Protein AF-A0A7S0BVA4-F1 (afdb_monomer)

Organism: NCBI:txid420281

Mean predicted aligned error: 7.93 Å

Radius of gyration: 16.12 Å; Cα contacts (8 Å, |Δi|>4): 246; chains: 1; bounding box: 35×28×62 Å

Structure (mmCIF, N/CA/C/O backbone):
data_AF-A0A7S0BVA4-F1
#
_entry.id   AF-A0A7S0BVA4-F1
#
loop_
_atom_site.group_PDB
_atom_site.id
_atom_site.type_symbol
_atom_site.label_atom_id
_atom_site.label_alt_id
_atom_site.label_comp_id
_atom_site.label_asym_id
_atom_site.label_entity_id
_atom_site.label_seq_id
_atom_site.pdbx_PDB_ins_code
_atom_site.Cartn_x
_atom_site.Cartn_y
_atom_site.Cartn_z
_atom_site.occupancy
_atom_site.B_iso_or_equiv
_atom_site.auth_seq_id
_atom_site.auth_comp_id
_atom_site.auth_asym_id
_atom_site.auth_atom_id
_atom_site.pdbx_PDB_model_num
ATOM 1 N N . THR A 1 1 ? 16.419 2.258 -38.060 1.00 44.16 1 THR A N 1
ATOM 2 C CA . THR A 1 1 ? 16.022 1.569 -36.816 1.00 44.16 1 THR A CA 1
ATOM 3 C C . THR A 1 1 ? 14.977 2.422 -36.128 1.00 44.16 1 THR A C 1
ATOM 5 O O . THR A 1 1 ? 15.324 3.508 -35.683 1.00 44.16 1 THR A O 1
ATOM 8 N N . SER A 1 2 ? 13.699 2.029 -36.140 1.00 39.84 2 SER A N 1
ATOM 9 C CA . SER A 1 2 ? 12.661 2.778 -35.410 1.00 39.84 2 SER A CA 1
ATOM 10 C C . SER A 1 2 ? 12.936 2.695 -33.908 1.00 39.84 2 SER A C 1
ATOM 12 O O . SER A 1 2 ? 13.227 1.595 -33.431 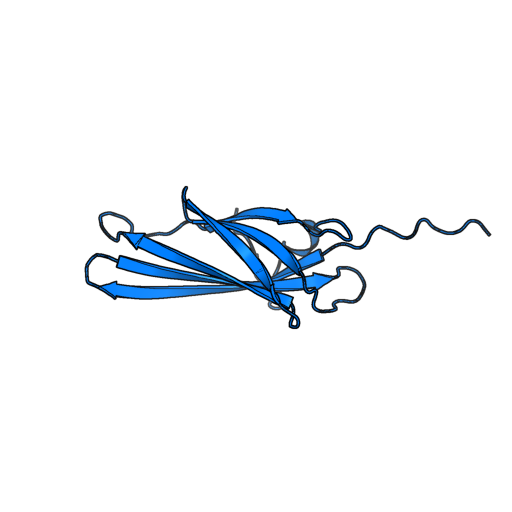1.00 39.84 2 SER A O 1
ATOM 14 N N . PRO A 1 3 ? 12.859 3.804 -33.151 1.00 45.72 3 PRO A N 1
ATOM 15 C CA . PRO A 1 3 ? 12.923 3.730 -31.702 1.00 45.72 3 PRO A CA 1
ATOM 16 C C . PRO A 1 3 ? 11.727 2.908 -31.216 1.00 45.72 3 PRO A C 1
ATOM 18 O O . PRO A 1 3 ? 10.574 3.236 -31.499 1.00 45.72 3 PRO A O 1
ATOM 21 N N . SER A 1 4 ? 12.015 1.803 -30.529 1.00 48.62 4 SER A N 1
ATOM 22 C CA . SER A 1 4 ? 10.998 1.028 -29.824 1.00 48.62 4 SER A CA 1
ATOM 23 C C . SER A 1 4 ? 10.296 1.968 -28.837 1.00 48.62 4 SER A C 1
ATOM 25 O O . SER A 1 4 ? 10.996 2.735 -28.167 1.00 48.62 4 SER A O 1
ATOM 27 N N . PRO A 1 5 ? 8.954 1.988 -28.754 1.00 51.38 5 PRO A N 1
ATOM 28 C CA . PRO A 1 5 ? 8.259 2.885 -27.845 1.00 51.38 5 PRO A CA 1
ATOM 29 C C . PRO A 1 5 ? 8.736 2.598 -26.421 1.00 51.38 5 PRO A C 1
ATOM 31 O O . PRO A 1 5 ? 8.517 1.508 -25.895 1.00 51.38 5 PRO A O 1
ATOM 34 N N . THR A 1 6 ? 9.418 3.569 -25.808 1.00 56.44 6 THR A N 1
ATOM 35 C CA . THR A 1 6 ? 9.811 3.510 -24.401 1.00 56.44 6 THR A CA 1
ATOM 36 C C . THR A 1 6 ? 8.534 3.339 -23.593 1.00 56.44 6 THR A C 1
ATOM 38 O O . THR A 1 6 ? 7.755 4.283 -23.446 1.00 56.44 6 THR A O 1
ATOM 41 N N . ALA A 1 7 ? 8.273 2.113 -23.138 1.00 64.69 7 ALA A N 1
ATOM 42 C CA . ALA A 1 7 ? 7.092 1.810 -22.352 1.00 64.69 7 ALA A CA 1
ATOM 43 C C . ALA A 1 7 ? 7.055 2.774 -21.163 1.00 64.69 7 ALA A C 1
ATOM 45 O O . ALA A 1 7 ? 8.037 2.889 -20.427 1.00 64.69 7 ALA A O 1
ATOM 46 N N . SER A 1 8 ? 5.947 3.507 -21.010 1.00 76.81 8 SER A N 1
ATOM 47 C CA . SER A 1 8 ? 5.793 4.449 -19.902 1.00 76.81 8 SER A CA 1
ATOM 48 C C . SER A 1 8 ? 6.056 3.716 -18.586 1.00 76.81 8 SER A C 1
ATOM 50 O O . SER A 1 8 ? 5.550 2.600 -18.416 1.00 76.81 8 SER A O 1
ATOM 52 N N . PRO A 1 9 ? 6.837 4.299 -17.664 1.00 83.81 9 PRO A N 1
ATOM 53 C CA . PRO A 1 9 ? 7.289 3.572 -16.494 1.00 83.81 9 PRO A CA 1
ATOM 54 C C . PRO A 1 9 ? 6.076 3.176 -15.649 1.00 83.81 9 PRO A C 1
ATOM 56 O O . PRO A 1 9 ? 5.072 3.890 -15.560 1.00 83.81 9 PRO A O 1
ATOM 59 N N . ARG A 1 10 ? 6.135 1.990 -15.056 1.00 88.06 10 ARG A N 1
ATOM 60 C CA . ARG A 1 10 ? 5.041 1.428 -14.264 1.00 88.06 10 ARG A CA 1
ATOM 61 C C . ARG A 1 10 ? 5.535 1.064 -12.884 1.00 88.06 10 ARG A C 1
ATOM 63 O O . ARG A 1 10 ? 6.709 0.758 -12.707 1.00 88.06 10 ARG A O 1
ATOM 70 N N . VAL A 1 11 ? 4.634 1.112 -11.913 1.00 90.25 11 VAL A N 1
ATOM 71 C CA . VAL A 1 11 ? 4.917 0.672 -10.549 1.00 90.25 11 VAL A CA 1
ATOM 72 C C . VAL A 1 11 ? 3.981 -0.433 -10.119 1.00 90.25 11 VAL A C 1
ATOM 74 O O . VAL A 1 11 ? 2.829 -0.474 -10.538 1.00 90.25 11 VAL A O 1
ATOM 77 N N . TYR A 1 12 ? 4.447 -1.265 -9.205 1.00 89.44 12 TYR A N 1
ATOM 78 C CA . TYR A 1 12 ? 3.645 -2.291 -8.556 1.00 89.44 12 TYR A CA 1
ATOM 79 C C . TYR A 1 12 ? 3.859 -2.241 -7.035 1.00 89.44 12 TYR A C 1
ATOM 81 O O . TYR A 1 12 ? 4.720 -1.509 -6.529 1.00 89.44 12 TYR A O 1
ATOM 89 N N . MET A 1 13 ? 3.004 -2.943 -6.291 1.00 87.62 13 MET A N 1
ATOM 90 C CA . MET A 1 13 ? 3.077 -3.011 -4.831 1.00 87.62 13 MET A CA 1
ATOM 91 C C . MET A 1 13 ? 3.684 -4.345 -4.436 1.00 87.62 13 MET A C 1
ATOM 93 O O . MET A 1 13 ? 3.010 -5.365 -4.404 1.00 87.62 13 MET A O 1
ATOM 97 N N . ASP A 1 14 ? 4.944 -4.301 -4.055 1.00 82.62 14 ASP A N 1
ATOM 98 C CA . ASP A 1 14 ? 5.634 -5.396 -3.404 1.00 82.62 14 ASP A CA 1
ATOM 99 C C . ASP A 1 14 ? 5.358 -5.386 -1.884 1.00 82.62 14 ASP A C 1
ATOM 101 O O . ASP A 1 14 ? 4.965 -4.368 -1.298 1.00 82.62 14 ASP A O 1
ATOM 105 N N . VAL A 1 15 ? 5.572 -6.532 -1.234 1.00 80.56 15 VAL A N 1
ATOM 106 C CA . VAL A 1 15 ? 5.503 -6.758 0.221 1.00 80.56 15 VAL A CA 1
ATOM 107 C C . VAL A 1 15 ? 4.361 -5.998 0.913 1.00 80.56 15 VAL A C 1
ATOM 109 O O . VAL A 1 15 ? 4.563 -4.916 1.478 1.00 80.56 15 VAL A O 1
ATOM 112 N N . ILE A 1 16 ? 3.165 -6.589 0.956 1.00 84.06 16 ILE A N 1
ATOM 113 C CA . ILE A 1 16 ? 2.060 -6.070 1.773 1.00 84.06 16 ILE A CA 1
ATOM 114 C C . ILE A 1 16 ? 2.087 -6.717 3.157 1.00 84.06 16 ILE A C 1
ATOM 116 O O . ILE A 1 16 ? 1.974 -7.928 3.303 1.00 84.06 16 ILE A O 1
ATOM 120 N N . LYS A 1 17 ? 2.242 -5.892 4.196 1.00 86.50 17 LYS A N 1
ATOM 121 C CA . LYS A 1 17 ? 2.197 -6.313 5.602 1.00 86.50 17 LYS A CA 1
ATOM 122 C C . LYS A 1 17 ? 1.125 -5.537 6.342 1.00 86.50 17 LYS A C 1
ATOM 124 O O . LYS A 1 17 ? 1.152 -4.302 6.376 1.00 86.50 17 LYS A O 1
ATOM 129 N N . THR A 1 18 ? 0.223 -6.259 6.986 1.00 85.25 18 THR A N 1
ATOM 130 C CA . THR A 1 18 ? -0.807 -5.692 7.852 1.00 85.25 18 THR A CA 1
ATOM 131 C C . THR A 1 18 ? -0.418 -5.887 9.316 1.00 85.25 18 THR A C 1
ATOM 133 O O . THR A 1 18 ? 0.223 -6.865 9.695 1.00 85.25 18 THR A O 1
ATOM 136 N N . LYS A 1 19 ? -0.730 -4.899 10.155 1.00 87.38 19 LYS A N 1
ATOM 137 C CA . LYS A 1 19 ? -0.601 -5.001 11.613 1.00 87.38 19 LYS A CA 1
ATOM 138 C C . LYS A 1 19 ? -1.799 -4.341 12.266 1.00 87.38 19 LYS A C 1
ATOM 140 O O . LYS A 1 19 ? -2.102 -3.189 11.939 1.00 87.38 19 LYS A O 1
ATOM 145 N N . SER A 1 20 ? -2.417 -5.031 13.213 1.00 84.56 20 SER A N 1
ATOM 146 C CA . SER A 1 20 ? -3.457 -4.499 14.088 1.00 84.56 20 SER A CA 1
ATOM 147 C C . SER A 1 20 ? -2.955 -4.435 15.533 1.00 84.56 20 SER A C 1
ATOM 149 O O . SER A 1 20 ? -2.117 -5.227 15.960 1.00 84.56 20 SER A O 1
ATOM 151 N N . LYS A 1 21 ? -3.424 -3.439 16.285 1.00 87.12 21 LYS A N 1
ATOM 152 C CA . LYS A 1 21 ? -3.208 -3.330 17.731 1.00 87.12 21 LYS A CA 1
ATOM 153 C C . LYS A 1 21 ? -4.448 -2.737 18.386 1.00 87.12 21 LYS A C 1
ATOM 155 O O . LYS A 1 21 ? -4.935 -1.699 17.940 1.00 87.12 21 LYS A O 1
ATOM 160 N N . VAL A 1 22 ? -4.900 -3.335 19.481 1.00 85.06 22 VAL A N 1
ATOM 161 C CA . VAL A 1 22 ? -5.931 -2.751 20.347 1.00 85.06 22 VAL A CA 1
ATOM 162 C C . VAL A 1 22 ? -5.346 -1.525 21.062 1.00 85.06 22 VAL A C 1
ATOM 164 O O . VAL A 1 22 ? -4.289 -1.615 21.686 1.00 85.06 22 VAL A O 1
ATOM 167 N N . ILE A 1 23 ? -5.984 -0.358 20.922 1.00 85.75 23 ILE A N 1
ATOM 168 C CA . ILE A 1 23 ? -5.600 0.871 21.642 1.00 85.75 23 ILE A CA 1
ATOM 169 C C . ILE A 1 23 ? -6.346 0.950 22.976 1.00 85.75 23 ILE A C 1
ATOM 171 O O . ILE A 1 23 ? -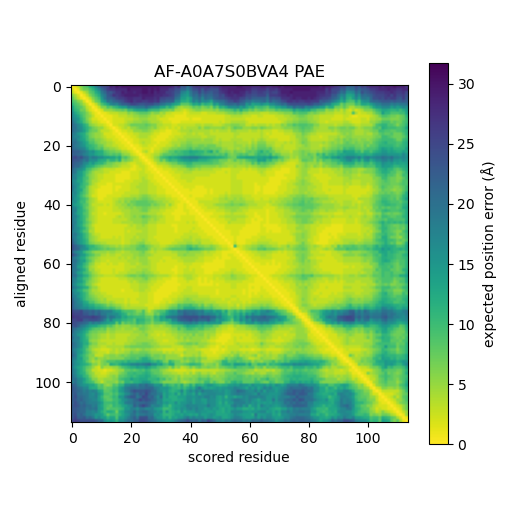5.758 1.315 23.986 1.00 85.75 23 ILE A O 1
ATOM 175 N N . ASN A 1 24 ? -7.639 0.627 22.969 1.00 82.50 24 ASN A N 1
ATOM 176 C CA . ASN A 1 24 ? -8.480 0.495 24.155 1.00 82.50 24 ASN A CA 1
ATOM 177 C C . ASN A 1 24 ? -9.634 -0.477 23.857 1.00 82.50 24 ASN A C 1
ATOM 179 O O . ASN A 1 24 ? -9.757 -0.941 22.721 1.00 82.50 24 ASN A O 1
ATOM 183 N N . SER A 1 25 ? -10.487 -0.753 24.848 1.00 76.88 25 SER A N 1
ATOM 184 C CA . SER A 1 25 ? -11.592 -1.726 24.754 1.00 76.88 25 SER A CA 1
ATOM 185 C C . SER A 1 25 ? -12.528 -1.526 23.555 1.00 76.88 25 SER A C 1
ATOM 187 O O . SER A 1 25 ? -13.201 -2.467 23.155 1.00 76.88 25 SER A O 1
ATOM 189 N N . LYS A 1 26 ? -12.548 -0.331 22.950 1.00 81.62 26 LYS A N 1
ATOM 190 C CA . LYS A 1 26 ? -13.432 0.014 21.831 1.00 81.62 26 LYS A CA 1
ATOM 191 C C . LYS A 1 26 ? -12.708 0.423 20.552 1.00 81.62 26 LYS A C 1
ATOM 193 O O . LYS A 1 26 ? -13.378 0.765 19.582 1.00 81.62 26 LYS A O 1
ATOM 198 N N . LYS A 1 27 ? -11.369 0.451 20.508 1.00 84.56 27 LYS A N 1
ATOM 199 C CA . LYS A 1 27 ? -10.628 0.971 19.343 1.00 84.56 27 LYS A CA 1
ATOM 200 C C . LYS A 1 27 ? -9.453 0.098 18.945 1.00 84.56 27 LYS A C 1
ATOM 202 O O . LYS A 1 27 ? -8.547 -0.151 19.742 1.00 84.56 27 LYS A O 1
ATOM 207 N N . TRP A 1 28 ? -9.405 -0.263 17.668 1.0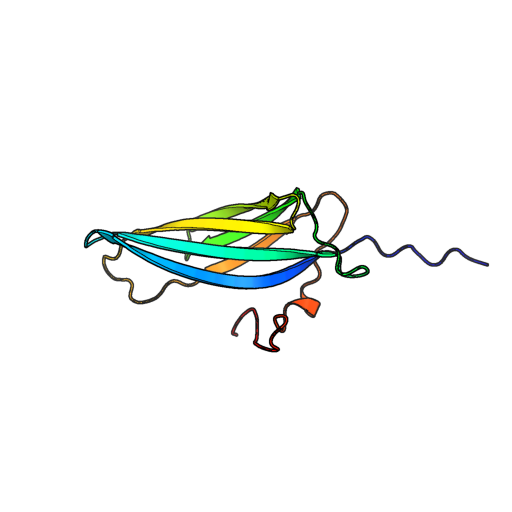0 86.19 28 TRP A N 1
ATOM 208 C CA . TRP A 1 28 ? -8.247 -0.885 17.034 1.00 86.19 28 TRP A CA 1
ATOM 209 C C . TRP A 1 28 ? -7.512 0.116 16.160 1.00 86.19 28 TRP A C 1
ATOM 211 O O . TRP A 1 28 ? -8.109 0.930 15.460 1.00 86.19 28 TRP A O 1
ATOM 221 N N . LYS A 1 29 ? -6.188 0.026 16.165 1.00 89.25 29 LYS A N 1
ATOM 222 C CA . LYS A 1 29 ? -5.328 0.656 15.174 1.00 89.25 29 LYS A CA 1
ATOM 223 C C . LYS A 1 29 ? -4.925 -0.387 14.161 1.00 89.25 29 LYS A C 1
ATOM 225 O O . LYS A 1 29 ? -4.201 -1.317 14.504 1.00 89.25 29 LYS A O 1
ATOM 230 N N . VAL A 1 30 ? -5.331 -0.195 12.918 1.00 90.31 30 VAL A N 1
ATOM 231 C CA . VAL A 1 30 ? -4.906 -1.035 11.802 1.00 90.31 30 VAL A CA 1
ATOM 232 C C . VAL A 1 30 ? -3.919 -0.252 10.954 1.00 90.31 30 VAL A C 1
ATOM 234 O O . VAL A 1 30 ? -4.063 0.955 10.735 1.00 90.31 30 VAL A O 1
ATOM 237 N N . SER A 1 31 ? -2.872 -0.928 10.506 1.00 91.88 31 SER A N 1
ATOM 238 C CA . SER A 1 31 ? -1.877 -0.370 9.607 1.00 91.88 31 SER A CA 1
ATOM 239 C C . SER A 1 31 ? -1.585 -1.326 8.468 1.00 91.88 31 SER A C 1
ATOM 241 O O . SER A 1 31 ? -1.429 -2.523 8.691 1.00 91.88 31 SER A O 1
ATOM 243 N N . VAL A 1 32 ? -1.481 -0.769 7.267 1.00 91.38 32 VAL A N 1
ATOM 244 C CA . VAL A 1 32 ? -1.031 -1.473 6.069 1.00 91.38 32 VAL A CA 1
ATOM 245 C C . VAL A 1 32 ? 0.243 -0.818 5.587 1.00 91.38 32 VAL A C 1
ATOM 247 O O . VAL A 1 32 ? 0.310 0.405 5.440 1.00 91.38 32 VAL A O 1
ATOM 250 N N . ARG A 1 33 ? 1.263 -1.641 5.379 1.00 91.88 33 ARG A N 1
ATOM 251 C CA . ARG A 1 33 ? 2.560 -1.260 4.839 1.00 91.88 33 ARG A CA 1
ATOM 252 C C . ARG A 1 33 ? 2.743 -1.965 3.503 1.00 91.88 33 ARG A C 1
ATOM 254 O O . ARG A 1 33 ? 2.611 -3.178 3.455 1.00 91.88 33 ARG A O 1
ATOM 261 N N . THR A 1 34 ? 3.089 -1.209 2.469 1.00 91.12 34 THR A N 1
ATOM 262 C CA . THR A 1 34 ? 3.439 -1.724 1.138 1.00 91.12 34 THR A CA 1
ATOM 263 C C . THR A 1 34 ? 4.736 -1.091 0.651 1.00 91.12 34 THR A C 1
ATOM 265 O O . THR A 1 34 ? 5.027 0.066 0.991 1.00 91.12 34 THR A O 1
ATOM 268 N N . LEU A 1 35 ? 5.535 -1.853 -0.092 1.00 92.31 35 LEU A N 1
ATOM 269 C CA . LEU A 1 35 ? 6.740 -1.403 -0.772 1.00 92.31 35 LEU A CA 1
ATOM 270 C C . LEU A 1 35 ? 6.427 -1.152 -2.247 1.00 92.31 35 LEU A C 1
ATOM 272 O O . LEU A 1 35 ? 5.994 -2.046 -2.950 1.00 92.31 35 LEU A O 1
ATOM 276 N N . ILE A 1 36 ? 6.657 0.062 -2.729 1.00 92.56 36 ILE A N 1
ATOM 277 C CA . ILE A 1 36 ? 6.408 0.402 -4.129 1.00 92.56 36 ILE A CA 1
ATOM 278 C C . ILE A 1 36 ? 7.696 0.292 -4.928 1.00 92.56 36 ILE A C 1
ATOM 280 O O . ILE A 1 36 ? 8.709 0.891 -4.543 1.00 92.56 36 ILE A O 1
ATOM 284 N N . ARG A 1 37 ? 7.632 -0.433 -6.044 1.00 92.44 37 ARG A N 1
ATOM 285 C CA . ARG A 1 37 ? 8.761 -0.665 -6.943 1.00 92.44 37 ARG A CA 1
ATOM 286 C C . ARG A 1 37 ? 8.395 -0.388 -8.389 1.00 92.44 37 ARG A C 1
ATOM 288 O O . ARG A 1 37 ? 7.221 -0.438 -8.744 1.00 92.44 37 ARG A O 1
ATOM 295 N N . GLU A 1 38 ? 9.392 -0.056 -9.196 1.00 91.00 38 GLU A N 1
ATOM 296 C CA . GLU A 1 38 ? 9.238 0.088 -10.637 1.00 91.00 38 GLU A CA 1
ATOM 297 C C . GLU A 1 38 ? 9.262 -1.290 -11.309 1.0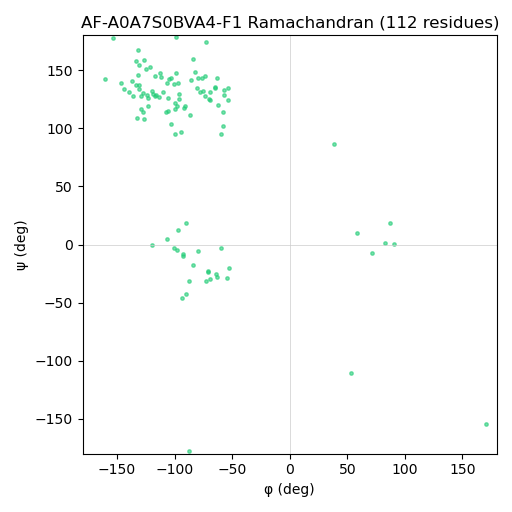0 91.00 38 GLU A C 1
ATOM 299 O O . GLU A 1 38 ? 10.119 -2.114 -11.003 1.00 91.00 38 GLU A O 1
ATOM 304 N N . SER A 1 39 ? 8.339 -1.528 -12.238 1.00 87.62 39 SER A N 1
ATOM 305 C CA . SER A 1 39 ? 8.150 -2.823 -12.896 1.00 87.62 39 SER A CA 1
ATOM 306 C C . SER A 1 39 ? 9.339 -3.281 -13.751 1.00 87.62 39 SER A C 1
ATOM 308 O O . SER A 1 39 ? 9.476 -4.476 -13.976 1.00 87.62 39 SER A O 1
ATOM 310 N N . GLN A 1 40 ? 10.174 -2.365 -14.259 1.00 86.56 40 GLN A N 1
ATOM 311 C CA . GLN A 1 40 ? 11.291 -2.711 -15.153 1.00 86.56 40 GLN A CA 1
ATOM 312 C C . GLN A 1 40 ? 12.608 -2.916 -14.401 1.00 86.56 40 GLN A C 1
ATOM 314 O O . GLN A 1 40 ? 13.312 -3.887 -14.657 1.00 86.56 40 GLN A O 1
ATOM 319 N N . SER A 1 41 ? 12.947 -2.012 -13.479 1.00 88.00 41 SER A N 1
ATOM 320 C CA . SER A 1 41 ? 14.231 -2.046 -12.767 1.00 88.00 41 SER A CA 1
ATOM 321 C C . SER A 1 41 ? 14.168 -2.625 -11.350 1.00 88.00 41 SER A C 1
ATOM 323 O O . SER A 1 41 ? 15.200 -2.683 -10.683 1.00 88.00 41 SER A O 1
ATOM 325 N N . ASP A 1 42 ? 12.980 -2.991 -10.847 1.00 86.00 42 ASP A N 1
ATOM 326 C CA . ASP A 1 42 ? 12.736 -3.417 -9.454 1.00 86.00 42 ASP A CA 1
ATOM 327 C C . ASP A 1 42 ? 13.129 -2.352 -8.397 1.00 86.00 42 ASP A C 1
ATOM 329 O O . ASP A 1 42 ? 13.134 -2.5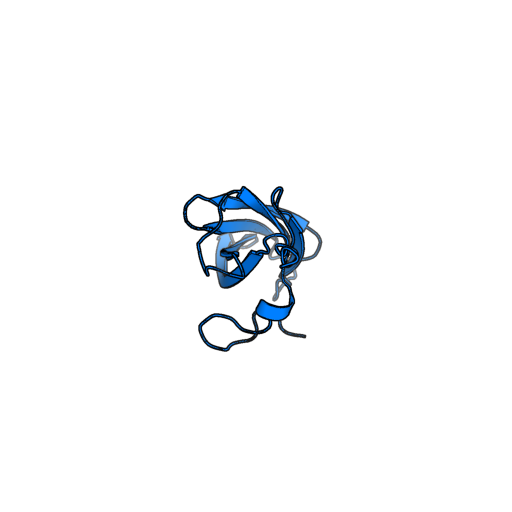87 -7.179 1.00 86.00 42 ASP A O 1
ATOM 333 N N . GLN A 1 43 ? 13.440 -1.126 -8.832 1.00 92.19 43 GLN A N 1
ATOM 334 C CA . GLN A 1 43 ? 13.892 -0.063 -7.943 1.00 92.19 43 GLN A CA 1
ATOM 335 C C . GLN A 1 43 ? 12.753 0.492 -7.096 1.00 92.19 43 GLN A C 1
ATOM 337 O O . GLN A 1 43 ? 11.617 0.643 -7.536 1.00 92.19 43 GLN A O 1
ATOM 342 N N . LYS A 1 44 ? 13.072 0.862 -5.855 1.00 94.19 44 LYS A N 1
ATOM 343 C CA . LYS A 1 44 ? 12.116 1.443 -4.905 1.00 94.19 44 LYS A CA 1
ATOM 344 C C . LYS A 1 44 ? 11.721 2.852 -5.342 1.00 94.19 44 LYS A C 1
ATOM 346 O O . LYS A 1 44 ? 12.576 3.726 -5.463 1.00 94.19 44 LYS A O 1
ATOM 351 N N . VAL A 1 45 ? 10.422 3.108 -5.485 1.00 92.19 45 VAL A N 1
ATOM 352 C CA . VAL A 1 45 ? 9.928 4.368 -6.063 1.00 92.19 45 VAL A CA 1
ATOM 353 C C . VAL A 1 45 ? 9.341 5.295 -5.007 1.00 92.19 45 VAL A C 1
ATOM 355 O O . VAL A 1 45 ? 8.401 4.949 -4.286 1.00 92.19 45 VAL A O 1
ATOM 358 N N . LYS A 1 46 ? 9.841 6.533 -4.959 1.00 94.62 46 LYS A N 1
ATOM 359 C CA . LYS A 1 46 ? 9.275 7.623 -4.153 1.00 94.62 46 LYS A CA 1
ATOM 360 C C . LYS A 1 46 ? 8.097 8.291 -4.859 1.00 94.62 46 LYS A C 1
ATOM 362 O O . LYS A 1 46 ? 8.097 8.518 -6.063 1.00 94.62 46 LYS A O 1
ATOM 367 N N . GLY A 1 47 ? 7.148 8.768 -4.062 1.00 92.75 47 GLY A N 1
ATOM 368 C CA . GLY A 1 47 ? 6.179 9.766 -4.486 1.00 92.75 47 GLY A CA 1
ATOM 369 C C . GLY A 1 47 ? 4.892 9.203 -5.075 1.00 92.75 47 GLY A C 1
ATOM 370 O O . GLY A 1 47 ? 4.013 10.006 -5.388 1.00 92.75 47 GLY A O 1
ATOM 371 N N . VAL A 1 48 ? 4.760 7.878 -5.148 1.00 93.19 48 VAL A N 1
ATOM 372 C CA . VAL A 1 48 ? 3.538 7.171 -5.543 1.00 93.19 48 VAL A CA 1
ATOM 373 C C . VAL A 1 48 ? 2.489 7.348 -4.456 1.00 93.19 48 VAL A C 1
ATOM 375 O O . VAL A 1 48 ? 2.775 7.183 -3.270 1.00 93.19 48 VAL A O 1
ATOM 378 N N . LYS A 1 49 ? 1.275 7.721 -4.844 1.00 94.69 49 LYS A N 1
ATOM 379 C CA . LYS A 1 49 ? 0.130 7.887 -3.952 1.00 94.69 49 LYS A CA 1
ATOM 380 C C . LYS A 1 49 ? -0.720 6.623 -4.005 1.00 94.69 49 LYS A C 1
ATOM 382 O O . LYS A 1 49 ? -1.251 6.297 -5.060 1.00 94.69 49 LYS A O 1
ATOM 387 N N . VAL A 1 50 ? -0.886 5.953 -2.870 1.00 92.50 50 VAL A N 1
ATOM 388 C CA . VAL A 1 50 ? -1.734 4.759 -2.751 1.00 92.50 50 VAL A CA 1
ATOM 389 C C . VAL A 1 50 ? -2.918 5.071 -1.855 1.00 92.50 50 VAL A C 1
ATOM 391 O O . VAL A 1 50 ? -2.758 5.562 -0.733 1.00 92.50 50 VAL A O 1
ATOM 394 N N . LYS A 1 51 ? -4.116 4.801 -2.364 1.00 92.94 51 LYS A N 1
ATOM 395 C CA . LYS A 1 51 ? -5.384 4.985 -1.671 1.00 92.94 51 LYS A CA 1
ATOM 396 C C . LYS A 1 51 ? -5.930 3.626 -1.257 1.00 92.94 51 LYS A C 1
ATOM 398 O O . LYS A 1 51 ? -6.310 2.824 -2.103 1.00 92.94 51 LYS A O 1
ATOM 403 N N . PHE A 1 52 ? -6.012 3.420 0.047 1.00 90.50 52 PHE A N 1
ATOM 404 C CA . PHE A 1 52 ? -6.635 2.264 0.672 1.00 90.50 52 PHE A CA 1
ATOM 405 C C . PHE A 1 52 ? -8.056 2.602 1.125 1.00 90.50 52 PHE A C 1
ATOM 407 O O . PHE A 1 52 ? -8.333 3.734 1.536 1.00 90.50 52 PHE A O 1
ATOM 414 N N . LEU A 1 53 ? -8.935 1.613 1.084 1.00 87.62 53 LEU A N 1
ATOM 415 C CA . LEU A 1 53 ? -10.241 1.610 1.726 1.00 87.62 53 LEU A CA 1
ATOM 416 C C . LEU A 1 53 ? -10.163 0.654 2.908 1.00 87.62 53 LEU A C 1
ATOM 418 O O . LEU A 1 53 ? -9.933 -0.530 2.719 1.00 87.62 53 LEU A O 1
ATOM 422 N N . PHE A 1 54 ? -10.282 1.187 4.120 1.00 87.12 54 PHE A N 1
ATOM 423 C CA . PHE A 1 54 ? -10.461 0.395 5.333 1.00 87.12 54 PHE A CA 1
ATOM 424 C C . PHE A 1 54 ? -11.966 0.331 5.564 1.00 87.12 54 PHE A C 1
ATOM 426 O O . PHE A 1 54 ? -12.529 1.306 6.072 1.00 87.12 54 PHE A O 1
ATOM 433 N N . GLN A 1 55 ? -12.601 -0.755 5.117 1.00 82.81 55 GLN A N 1
ATOM 434 C CA . GLN A 1 55 ? -14.050 -0.810 4.888 1.00 82.81 55 GLN A CA 1
ATOM 435 C C . GLN A 1 55 ? -14.461 0.353 3.972 1.00 82.81 55 GLN A C 1
ATOM 437 O O . GLN A 1 55 ? -13.991 0.427 2.842 1.00 82.81 55 GLN A O 1
ATOM 442 N N . ASP A 1 56 ? -15.192 1.341 4.485 1.00 80.75 56 ASP A N 1
ATOM 443 C CA . ASP A 1 56 ? -15.649 2.496 3.699 1.00 80.75 56 ASP A CA 1
ATOM 444 C C . ASP A 1 56 ? -14.755 3.734 3.867 1.00 80.75 56 ASP A C 1
ATOM 446 O O . ASP A 1 56 ? -14.929 4.769 3.211 1.00 80.75 56 ASP A O 1
ATOM 450 N N . LYS A 1 57 ? -13.757 3.660 4.757 1.00 85.94 57 LYS A N 1
ATOM 451 C CA . LYS A 1 57 ? -12.915 4.807 5.101 1.00 85.94 57 LYS A CA 1
ATOM 452 C C . LYS A 1 57 ? -11.671 4.865 4.230 1.00 85.94 57 LYS A C 1
ATOM 454 O O . LYS A 1 57 ? -10.776 4.023 4.293 1.00 85.94 57 LYS A O 1
ATOM 459 N N . LYS A 1 58 ? -11.572 5.948 3.462 1.00 89.94 58 LYS A N 1
ATOM 460 C CA . LYS A 1 58 ? -10.438 6.238 2.578 1.00 89.94 58 LYS A CA 1
ATOM 461 C C . LYS A 1 58 ? -9.213 6.659 3.388 1.00 89.94 58 LYS A C 1
ATOM 463 O O . LYS A 1 58 ? -9.264 7.620 4.156 1.00 89.94 58 LYS A O 1
ATOM 468 N N . LYS A 1 59 ? -8.073 6.007 3.151 1.00 92.94 59 LYS A N 1
ATOM 469 C CA . LYS A 1 59 ? -6.770 6.446 3.655 1.00 92.94 59 LYS A CA 1
ATOM 470 C C . LYS A 1 59 ? -5.734 6.505 2.546 1.00 92.94 59 LYS A C 1
ATOM 472 O O . LYS A 1 59 ? -5.512 5.540 1.828 1.00 92.94 59 LYS A O 1
ATOM 477 N N . LEU A 1 60 ? -5.073 7.651 2.446 1.00 93.38 60 LEU A N 1
ATOM 478 C CA . LEU A 1 60 ? -3.987 7.879 1.506 1.00 93.38 60 LEU A CA 1
ATOM 479 C C . LEU A 1 60 ? -2.641 7.680 2.206 1.00 93.38 60 LEU A C 1
ATOM 481 O O . LEU A 1 60 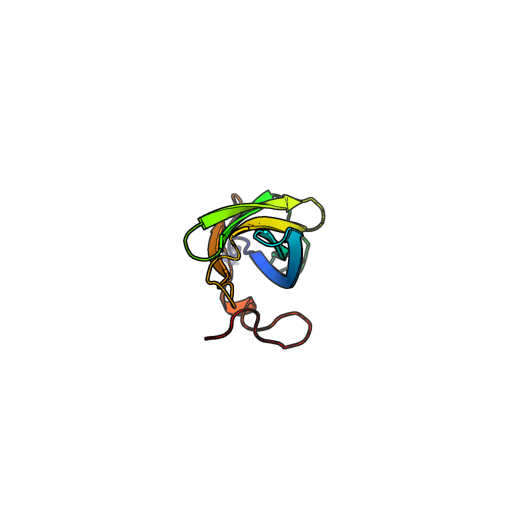? -2.445 8.162 3.325 1.00 93.38 60 LEU A O 1
ATOM 485 N N . CYS A 1 61 ? -1.699 7.042 1.526 1.00 94.44 61 CYS A N 1
ATOM 486 C CA . CYS A 1 61 ? -0.283 7.164 1.837 1.00 94.44 61 CYS A CA 1
ATOM 487 C C . CYS A 1 61 ? 0.497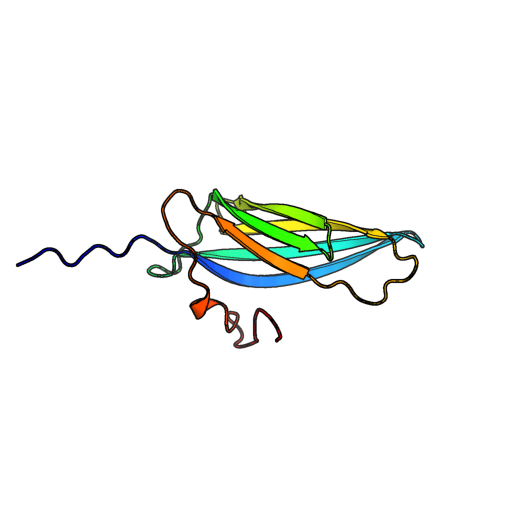 7.572 0.583 1.00 94.44 61 CYS A C 1
ATOM 489 O O . CYS A 1 61 ? 0.030 7.415 -0.546 1.00 94.44 61 CYS A O 1
ATOM 491 N N . ARG A 1 62 ? 1.690 8.132 0.792 1.00 96.56 62 ARG A N 1
ATOM 492 C CA . ARG A 1 62 ? 2.645 8.438 -0.273 1.00 96.56 62 ARG A CA 1
ATOM 493 C C . ARG A 1 62 ? 3.933 7.669 -0.014 1.00 96.56 62 ARG A C 1
ATOM 495 O O . ARG A 1 62 ? 4.422 7.699 1.118 1.00 96.56 62 ARG A O 1
ATOM 502 N N . SER A 1 63 ? 4.470 7.002 -1.031 1.00 96.00 63 SER A N 1
ATOM 503 C CA . SER A 1 63 ? 5.721 6.264 -0.902 1.00 96.00 63 SER A CA 1
ATOM 504 C C . SER A 1 63 ? 6.890 7.214 -0.620 1.00 96.00 63 SER A C 1
ATOM 506 O O . SER A 1 63 ? 7.005 8.297 -1.209 1.00 96.00 63 SER A O 1
ATOM 508 N N . LYS A 1 64 ? 7.744 6.831 0.331 1.00 95.50 64 LYS A N 1
ATOM 509 C CA . LYS A 1 64 ? 8.950 7.580 0.718 1.00 95.50 64 LYS A CA 1
ATOM 510 C C . LYS A 1 64 ? 10.153 7.178 -0.149 1.00 95.50 64 LYS A C 1
ATOM 512 O O . LYS A 1 64 ? 10.015 6.359 -1.047 1.00 95.50 64 LYS A O 1
ATOM 517 N N . ASN A 1 65 ? 11.335 7.742 0.124 1.00 91.50 65 ASN A N 1
ATOM 518 C CA . ASN A 1 65 ? 12.575 7.449 -0.621 1.00 91.50 65 ASN A CA 1
ATOM 519 C C . ASN A 1 65 ? 12.912 5.948 -0.670 1.00 91.50 65 ASN A C 1
ATOM 521 O O . ASN A 1 65 ? 13.513 5.483 -1.622 1.00 91.50 65 ASN A O 1
ATOM 525 N N . ASN A 1 66 ? 12.505 5.183 0.343 1.00 93.25 66 ASN A N 1
ATOM 526 C CA . ASN A 1 66 ? 12.697 3.736 0.399 1.00 93.25 66 ASN A CA 1
ATOM 527 C C . ASN A 1 66 ? 11.530 2.941 -0.216 1.00 93.25 66 ASN A C 1
ATOM 529 O O . ASN A 1 66 ? 11.351 1.780 0.138 1.00 93.25 66 ASN A O 1
ATOM 533 N N . GLY A 1 67 ? 10.684 3.561 -1.044 1.00 93.06 67 GLY A N 1
ATOM 534 C CA . GLY A 1 67 ? 9.504 2.939 -1.654 1.00 93.06 67 GLY A CA 1
ATOM 535 C C . GLY A 1 67 ? 8.355 2.667 -0.680 1.00 93.06 67 GLY A C 1
ATOM 536 O O . GLY A 1 67 ? 7.263 2.300 -1.097 1.00 93.06 67 GLY A O 1
ATOM 537 N N . MET A 1 68 ? 8.547 2.859 0.627 1.00 96.19 68 MET A N 1
ATOM 538 C CA . MET A 1 68 ? 7.566 2.434 1.622 1.00 96.19 68 MET A CA 1
ATOM 539 C C . MET A 1 68 ? 6.388 3.398 1.702 1.00 96.19 68 MET A C 1
ATOM 541 O O . MET A 1 68 ? 6.566 4.602 1.898 1.00 96.19 68 MET A O 1
ATOM 545 N N . CYS A 1 69 ? 5.184 2.839 1.658 1.00 95.12 69 CYS A N 1
ATOM 546 C CA . CYS A 1 69 ? 3.918 3.516 1.893 1.00 95.12 69 CYS A CA 1
ATOM 547 C C . CYS A 1 69 ? 3.245 2.867 3.108 1.00 95.12 69 CYS A C 1
ATOM 549 O O . CYS A 1 69 ? 3.155 1.642 3.189 1.00 95.12 69 CYS A O 1
ATOM 551 N N . VAL A 1 70 ? 2.810 3.671 4.083 1.00 95.06 70 VAL A N 1
ATOM 552 C CA . VAL A 1 70 ? 2.123 3.168 5.283 1.00 95.06 70 VAL A CA 1
ATOM 553 C C . VAL A 1 70 ? 0.829 3.937 5.493 1.00 95.06 70 VAL A C 1
ATOM 555 O O . VAL A 1 70 ? 0.861 5.137 5.768 1.00 95.06 70 VAL A O 1
ATOM 558 N N . ALA A 1 71 ? -0.300 3.241 5.408 1.00 93.75 71 ALA A N 1
ATOM 559 C CA . ALA A 1 71 ? -1.613 3.760 5.764 1.00 93.75 71 ALA A CA 1
ATOM 560 C C . ALA A 1 71 ? -2.001 3.263 7.164 1.00 93.75 71 ALA A C 1
ATOM 562 O O . ALA A 1 71 ? -1.751 2.111 7.513 1.00 93.75 71 ALA A O 1
ATOM 563 N N . LYS A 1 72 ? -2.579 4.142 7.990 1.00 92.75 72 LYS A N 1
ATOM 564 C CA . LYS A 1 72 ? -3.027 3.828 9.356 1.00 92.75 72 LYS A CA 1
ATOM 565 C C . LYS A 1 72 ? -4.454 4.324 9.555 1.00 92.75 72 LYS A C 1
ATOM 567 O O . LYS A 1 72 ? -4.751 5.458 9.170 1.00 92.75 72 LYS A O 1
ATOM 572 N N . MET A 1 73 ? -5.289 3.514 10.194 1.00 90.25 73 MET A N 1
ATOM 573 C CA . MET A 1 73 ? -6.672 3.843 10.523 1.00 90.25 73 MET A CA 1
ATOM 574 C C . MET A 1 73 ? -6.998 3.400 11.948 1.00 90.25 73 MET A C 1
ATOM 576 O O . MET A 1 73 ? -6.564 2.334 12.382 1.00 90.25 73 MET A O 1
ATOM 580 N N . ASN A 1 74 ? -7.768 4.224 12.656 1.00 89.44 74 ASN A N 1
ATOM 581 C CA . ASN A 1 74 ? -8.399 3.825 13.907 1.00 89.44 74 ASN A CA 1
ATOM 582 C C . ASN A 1 74 ? -9.828 3.373 13.585 1.00 89.44 74 ASN A C 1
ATOM 584 O O . ASN A 1 74 ? -10.582 4.131 12.971 1.00 89.44 74 ASN A O 1
ATOM 588 N N . LEU A 1 75 ? -10.185 2.160 13.986 1.00 84.75 75 LEU A N 1
ATOM 589 C CA . LEU A 1 75 ? -11.498 1.556 13.773 1.00 84.75 75 LEU A CA 1
ATOM 590 C C . LEU A 1 75 ? -12.164 1.297 15.124 1.00 84.75 75 LEU A C 1
ATOM 592 O O . LEU A 1 75 ? -11.471 1.026 16.109 1.00 84.75 75 LEU A O 1
ATOM 596 N N . SER A 1 76 ? -13.489 1.441 15.171 1.00 81.25 76 SER A N 1
ATOM 597 C CA . SER A 1 76 ? -14.268 1.060 16.352 1.00 81.25 76 SER A CA 1
ATOM 598 C C . SER A 1 76 ? -14.409 -0.458 16.386 1.00 81.25 76 SER A C 1
ATOM 600 O O . SER A 1 76 ? -14.532 -1.080 15.337 1.00 81.25 76 SER A O 1
ATOM 602 N N . VAL A 1 77 ? -14.365 -1.034 17.582 1.00 67.31 77 VAL A N 1
ATOM 603 C CA . VAL A 1 77 ? -14.462 -2.488 17.819 1.00 67.31 77 VAL A CA 1
ATOM 604 C C . VAL A 1 77 ? -15.903 -2.905 18.089 1.00 67.31 77 VAL A C 1
ATOM 606 O O . VAL A 1 77 ? -16.201 -4.093 18.111 1.00 67.31 77 VAL A O 1
ATOM 609 N N . GLU A 1 78 ? -16.805 -1.935 18.276 1.00 64.62 78 GLU A N 1
ATOM 610 C CA . GLU A 1 78 ? -18.240 -2.180 18.398 1.00 64.62 78 GLU A CA 1
ATOM 611 C C . GLU A 1 78 ? -18.724 -2.854 17.100 1.00 64.62 78 GLU A C 1
ATOM 613 O O . GLU A 1 78 ? -18.993 -2.193 16.101 1.00 64.62 78 GLU A O 1
ATOM 618 N N . ASN A 1 79 ? -18.780 -4.190 17.129 1.00 57.00 79 ASN A N 1
ATOM 619 C CA . ASN A 1 79 ? -19.358 -5.106 16.136 1.00 57.00 79 ASN A CA 1
ATOM 620 C C . ASN A 1 79 ? -18.478 -5.573 14.964 1.00 57.00 79 ASN A C 1
ATOM 622 O O . ASN A 1 79 ? -19.020 -6.067 13.977 1.00 57.00 79 ASN A O 1
ATOM 626 N N . GLN A 1 80 ? -17.147 -5.471 15.034 1.00 62.41 80 GLN A N 1
ATOM 627 C CA . GLN A 1 80 ? -16.291 -5.891 13.911 1.00 62.41 80 GLN A CA 1
ATOM 628 C C . GLN A 1 80 ? -15.205 -6.885 14.331 1.00 62.41 80 GLN A C 1
ATOM 630 O O . GLN A 1 80 ? -14.228 -6.523 14.983 1.00 62.41 80 GLN A O 1
ATOM 635 N N . SER A 1 81 ? -15.373 -8.148 13.923 1.00 68.00 81 SER A N 1
ATOM 636 C CA . SER A 1 81 ? -14.366 -9.212 14.064 1.00 68.00 81 SER A CA 1
ATOM 637 C C . SER A 1 81 ? -13.337 -9.209 12.929 1.00 68.00 81 SER A C 1
ATOM 639 O O . SER A 1 81 ? -12.255 -9.775 13.073 1.00 68.00 81 SER A O 1
ATOM 641 N N . ASN A 1 82 ? -13.649 -8.550 11.809 1.00 74.50 82 ASN A N 1
ATOM 642 C CA . ASN A 1 82 ? -12.797 -8.463 10.631 1.00 74.50 82 ASN A CA 1
ATOM 643 C C . ASN A 1 82 ? -12.707 -7.024 10.094 1.00 74.50 82 ASN A C 1
ATOM 645 O O . ASN A 1 82 ? -13.547 -6.160 10.349 1.00 74.50 82 ASN A O 1
ATOM 649 N N . VAL A 1 83 ? -11.637 -6.755 9.347 1.00 73.81 83 VAL A N 1
ATOM 650 C CA . VAL A 1 83 ? -11.415 -5.474 8.671 1.00 73.81 83 VAL A CA 1
ATOM 651 C C . VAL A 1 83 ? -11.014 -5.777 7.240 1.00 73.81 83 VAL A C 1
ATOM 653 O O . VAL A 1 83 ? -9.899 -6.237 7.001 1.00 73.81 83 VAL A O 1
ATOM 656 N N . ASN A 1 84 ? -11.910 -5.499 6.293 1.00 81.06 84 ASN A N 1
ATOM 657 C CA . ASN A 1 84 ? -11.575 -5.563 4.876 1.00 81.06 84 ASN A CA 1
ATOM 658 C C . ASN A 1 84 ? -10.730 -4.338 4.492 1.00 81.06 84 ASN A C 1
ATOM 660 O O . ASN A 1 84 ? -11.060 -3.205 4.868 1.00 81.06 84 ASN A O 1
ATOM 664 N N . ILE A 1 85 ? -9.622 -4.570 3.785 1.00 81.50 85 ILE A N 1
ATOM 665 C CA . ILE A 1 85 ? -8.739 -3.513 3.302 1.00 81.50 85 ILE A CA 1
ATOM 666 C C . ILE A 1 85 ? -8.510 -3.690 1.808 1.00 81.50 85 ILE A C 1
ATOM 668 O O . ILE A 1 85 ? -7.832 -4.620 1.382 1.00 81.50 85 ILE A O 1
ATOM 672 N N . THR A 1 86 ? -9.007 -2.743 1.023 1.00 84.62 86 THR A N 1
ATOM 673 C CA . THR A 1 86 ? -8.914 -2.773 -0.440 1.00 84.62 86 THR A CA 1
ATOM 674 C C . THR A 1 86 ? -7.992 -1.666 -0.935 1.00 84.62 86 THR A C 1
ATOM 676 O O . THR A 1 86 ? -7.982 -0.558 -0.391 1.00 84.62 86 THR A O 1
ATOM 679 N N . VAL A 1 87 ? -7.230 -1.919 -1.999 1.00 85.00 87 VAL A N 1
ATOM 680 C CA . VAL A 1 87 ? -6.530 -0.850 -2.721 1.00 85.00 87 VAL A CA 1
ATOM 681 C C . VAL A 1 87 ? -7.475 -0.270 -3.761 1.00 85.00 87 VAL A C 1
ATOM 683 O O . VAL A 1 87 ? -7.813 -0.922 -4.736 1.00 85.00 87 VAL A O 1
ATOM 686 N N . ALA A 1 88 ? -7.898 0.974 -3.553 1.00 84.12 88 ALA A N 1
ATOM 687 C CA . ALA A 1 88 ? -8.833 1.642 -4.453 1.00 84.12 88 ALA A CA 1
ATOM 688 C C . ALA A 1 88 ? -8.149 2.361 -5.614 1.00 84.12 88 ALA A C 1
ATOM 690 O O . ALA A 1 88 ? -8.755 2.538 -6.663 1.00 84.12 88 ALA A O 1
ATOM 691 N N . ASN A 1 89 ? -6.935 2.878 -5.408 1.00 85.75 89 ASN A N 1
ATOM 692 C CA . ASN A 1 89 ? -6.207 3.576 -6.464 1.00 85.75 89 ASN A CA 1
ATOM 693 C C . ASN A 1 89 ? -4.707 3.643 -6.153 1.00 85.75 89 ASN A C 1
ATOM 695 O O . ASN A 1 89 ? -4.319 3.896 -5.008 1.00 85.75 89 ASN A O 1
ATOM 699 N N . VAL A 1 90 ? -3.882 3.508 -7.186 1.00 86.00 90 VAL A N 1
ATOM 700 C CA . VAL A 1 90 ? -2.447 3.787 -7.171 1.00 86.00 90 VAL A CA 1
ATOM 701 C C . VAL A 1 90 ? -2.165 4.819 -8.257 1.00 86.00 90 VAL A C 1
ATOM 703 O O . VAL A 1 90 ? -2.415 4.580 -9.432 1.00 86.00 90 VAL A O 1
ATOM 706 N N . ASN A 1 91 ? -1.649 5.982 -7.865 1.00 88.44 91 ASN A N 1
ATOM 707 C CA . ASN A 1 91 ? -1.359 7.081 -8.779 1.00 88.44 91 ASN A CA 1
ATOM 708 C C . ASN A 1 91 ? 0.109 7.498 -8.664 1.00 88.44 91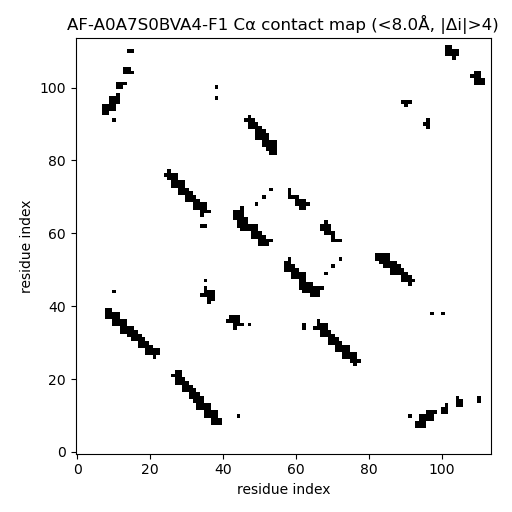 ASN A C 1
ATOM 710 O O . ASN A 1 91 ? 0.605 7.796 -7.570 1.00 88.44 91 ASN A O 1
ATOM 714 N N . TRP A 1 92 ? 0.786 7.574 -9.805 1.00 87.69 92 TRP A N 1
ATOM 715 C CA . TRP A 1 92 ? 2.139 8.087 -9.911 1.00 87.69 92 TRP A CA 1
ATOM 716 C C . TRP A 1 92 ? 2.231 9.116 -11.035 1.00 87.69 92 TRP A C 1
ATOM 718 O O . TRP A 1 92 ? 1.746 8.897 -12.134 1.00 87.69 92 TRP A O 1
ATOM 728 N N . LYS A 1 93 ? 2.880 10.255 -10.769 1.00 82.38 93 LYS A N 1
ATOM 729 C CA . LYS A 1 93 ? 2.992 11.348 -11.750 1.00 82.38 93 LYS A CA 1
ATOM 730 C C . LYS A 1 93 ? 3.774 10.939 -13.006 1.00 82.38 93 LYS A C 1
ATOM 732 O O . LYS A 1 93 ? 3.564 11.532 -14.055 1.00 82.38 93 LYS A O 1
ATOM 737 N N . LEU A 1 94 ? 4.699 9.988 -12.876 1.00 80.81 94 LEU A N 1
ATOM 738 C CA . LEU A 1 94 ? 5.620 9.616 -13.951 1.00 80.81 94 LEU A CA 1
ATOM 739 C C . LEU A 1 94 ? 5.102 8.456 -14.805 1.00 80.81 94 LEU A C 1
ATOM 741 O O . LEU A 1 94 ? 5.699 8.179 -15.837 1.00 80.81 94 LEU A O 1
ATOM 745 N N . GLY A 1 95 ? 4.001 7.803 -14.418 1.00 82.81 95 GLY A N 1
ATOM 746 C CA . GLY A 1 95 ? 3.499 6.673 -15.183 1.00 82.81 95 GLY A CA 1
ATOM 747 C C . GLY A 1 95 ? 2.380 5.882 -14.512 1.00 82.81 95 GLY A C 1
ATOM 748 O O . GLY A 1 95 ? 1.605 6.415 -13.719 1.00 82.81 95 GLY A O 1
ATOM 749 N N . GLY A 1 96 ? 2.264 4.610 -14.886 1.00 85.75 96 GLY A N 1
ATOM 750 C CA . GLY A 1 96 ? 1.107 3.769 -14.574 1.00 85.75 96 GLY A CA 1
ATOM 751 C C . GLY A 1 96 ? 1.294 2.843 -13.375 1.00 85.75 96 GLY A C 1
ATOM 752 O O . GLY A 1 96 ? 2.362 2.764 -12.772 1.00 85.75 96 GLY A O 1
ATOM 753 N N . TYR A 1 97 ? 0.236 2.101 -13.063 1.00 85.00 97 TYR A N 1
ATOM 754 C CA . TYR A 1 97 ? 0.247 1.023 -12.080 1.00 85.00 97 TYR A CA 1
ATOM 755 C C . TYR A 1 97 ? 0.096 -0.325 -12.791 1.00 85.00 97 TYR A C 1
ATOM 757 O O . TYR A 1 97 ? -0.776 -0.480 -13.646 1.00 85.00 97 TYR A O 1
ATOM 765 N N . ASP A 1 98 ? 0.958 -1.278 -12.453 1.00 83.50 98 ASP A N 1
ATOM 766 C CA . ASP A 1 98 ? 0.945 -2.631 -12.987 1.00 83.50 98 ASP A CA 1
ATOM 767 C C . ASP A 1 98 ? 0.280 -3.589 -11.998 1.00 83.50 98 ASP A C 1
ATOM 769 O O . ASP A 1 98 ? 0.901 -4.082 -11.056 1.00 83.50 98 ASP A O 1
ATOM 773 N N . ALA A 1 99 ? -1.014 -3.830 -12.198 1.00 74.38 99 ALA A N 1
ATOM 774 C CA . ALA A 1 99 ? -1.771 -4.739 -11.347 1.00 74.38 99 ALA A CA 1
ATOM 775 C C . ALA A 1 99 ? -1.379 -6.213 -11.557 1.00 74.38 99 ALA A C 1
ATOM 777 O O . ALA A 1 99 ? -1.558 -7.015 -10.646 1.00 74.38 99 ALA A O 1
ATOM 778 N N . THR A 1 100 ? -0.821 -6.571 -12.720 1.00 72.50 100 THR A N 1
ATOM 779 C CA . THR A 1 100 ? -0.524 -7.972 -13.073 1.00 72.50 100 THR A CA 1
ATOM 780 C C . THR A 1 100 ? 0.609 -8.560 -12.231 1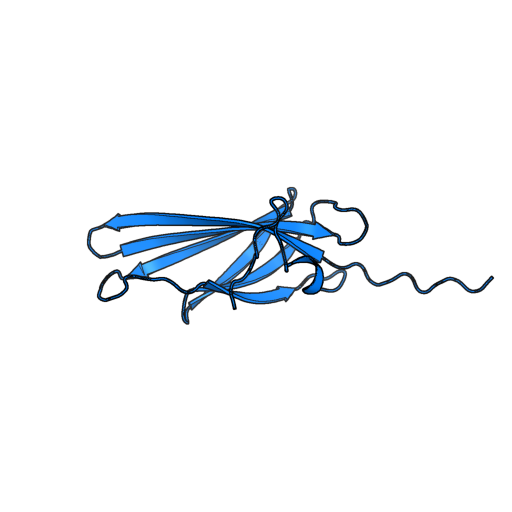.00 72.50 100 THR A C 1
ATOM 782 O O . THR A 1 100 ? 0.596 -9.745 -11.901 1.00 72.50 100 THR A O 1
ATOM 785 N N . LEU A 1 101 ? 1.541 -7.707 -11.799 1.00 69.31 101 LEU A N 1
ATOM 786 C CA . LEU A 1 101 ? 2.657 -8.070 -10.923 1.00 69.31 101 LEU A CA 1
ATOM 787 C C . LEU A 1 101 ? 2.262 -8.162 -9.442 1.00 69.31 101 LEU A C 1
ATOM 789 O O . LEU A 1 101 ? 3.064 -8.595 -8.621 1.00 69.31 101 LEU A O 1
ATOM 793 N N . ASN A 1 102 ? 1.022 -7.808 -9.095 1.00 66.88 102 ASN A N 1
ATOM 794 C CA . ASN A 1 102 ? 0.519 -7.874 -7.726 1.00 66.88 102 ASN A CA 1
ATOM 795 C C . ASN A 1 102 ? -0.281 -9.143 -7.425 1.00 66.88 102 ASN A C 1
ATOM 797 O O . ASN A 1 102 ? -0.928 -9.229 -6.388 1.00 66.88 102 ASN A O 1
ATOM 801 N N . ASN A 1 103 ? -0.234 -10.150 -8.293 1.00 60.56 103 ASN A N 1
ATOM 802 C CA . ASN A 1 103 ? -0.905 -11.415 -8.013 1.00 60.56 103 ASN A CA 1
ATOM 803 C C . ASN A 1 103 ? -0.202 -12.212 -6.910 1.00 60.56 103 ASN A C 1
ATOM 805 O O . ASN A 1 103 ? -0.851 -13.042 -6.286 1.00 60.56 103 ASN A O 1
ATOM 809 N N . LYS A 1 104 ? 1.098 -11.984 -6.656 1.00 58.81 104 LYS A N 1
ATOM 810 C CA . LYS A 1 104 ? 1.883 -12.662 -5.611 1.00 58.81 104 LYS A CA 1
ATOM 811 C C . LYS A 1 104 ? 2.940 -11.721 -5.018 1.00 58.81 104 LYS A C 1
ATOM 813 O O . LYS A 1 104 ? 3.562 -10.965 -5.754 1.00 58.81 104 LYS A O 1
ATOM 818 N N . ASN A 1 105 ? 3.140 -11.744 -3.700 1.00 60.66 105 ASN A N 1
ATOM 819 C CA . ASN A 1 105 ? 4.233 -11.024 -3.041 1.00 60.66 105 ASN A CA 1
ATOM 820 C C . ASN A 1 105 ? 5.582 -11.721 -3.323 1.00 60.66 105 ASN A C 1
ATOM 822 O O . ASN A 1 105 ? 5.616 -12.818 -3.879 1.00 60.66 105 ASN A O 1
ATOM 826 N N . GLY A 1 106 ? 6.698 -11.127 -2.883 1.00 53.78 106 GLY A N 1
ATOM 827 C CA . GLY A 1 106 ? 8.030 -11.747 -2.981 1.00 53.78 106 GLY A CA 1
ATOM 828 C C . GLY A 1 106 ? 8.209 -13.099 -2.260 1.00 53.78 106 GLY A C 1
ATOM 829 O O . GLY A 1 106 ? 9.277 -13.689 -2.365 1.00 53.78 106 GLY A O 1
ATOM 830 N N . GLU A 1 107 ? 7.193 -13.597 -1.546 1.00 60.28 107 GLU A N 1
ATOM 831 C CA . GLU A 1 107 ? 7.144 -14.926 -0.910 1.00 60.28 107 GLU A CA 1
ATOM 832 C C . GLU A 1 107 ? 6.198 -15.895 -1.659 1.00 60.28 107 GLU A C 1
ATOM 834 O O . GLU A 1 107 ? 5.979 -17.018 -1.216 1.00 60.28 107 GLU A O 1
ATOM 839 N N . GLY A 1 108 ? 5.625 -15.482 -2.798 1.00 56.09 108 GLY A N 1
ATOM 840 C CA . GLY A 1 108 ? 4.723 -16.298 -3.617 1.00 56.09 108 GLY A CA 1
ATOM 841 C C . GLY A 1 108 ? 3.257 -16.316 -3.161 1.00 56.09 108 GLY A C 1
ATOM 842 O O . GLY A 1 108 ? 2.436 -16.973 -3.803 1.00 56.09 108 GLY A O 1
ATOM 843 N N . CYS A 1 109 ? 2.904 -15.585 -2.101 1.00 54.59 109 CYS A N 1
ATOM 844 C CA . CYS A 1 109 ? 1.543 -15.517 -1.563 1.00 54.59 109 CYS A CA 1
ATOM 845 C C . CYS A 1 109 ? 0.705 -14.458 -2.285 1.00 54.59 109 CYS A C 1
ATOM 847 O O . CYS A 1 109 ? 1.226 -13.369 -2.542 1.00 54.59 109 CYS A O 1
ATOM 849 N N . PRO A 1 110 ? -0.590 -14.703 -2.552 1.00 58.62 110 PRO A N 1
ATOM 850 C CA . PRO A 1 110 ? -1.454 -13.698 -3.149 1.00 58.62 110 PRO A CA 1
ATOM 851 C C . PRO A 1 110 ? -1.497 -12.414 -2.320 1.00 58.62 110 PRO A C 1
ATOM 853 O O . PRO A 1 110 ? -1.691 -12.442 -1.105 1.00 58.62 110 PRO A O 1
ATOM 856 N N . ILE A 1 111 ? -1.265 -11.278 -2.983 1.00 61.16 111 ILE A N 1
ATOM 857 C CA . ILE A 1 111 ? -1.272 -9.959 -2.333 1.00 61.16 111 ILE A CA 1
ATOM 858 C C . ILE A 1 111 ? -2.703 -9.533 -1.983 1.00 61.16 111 ILE A C 1
ATOM 860 O O . ILE A 1 111 ? -2.927 -8.848 -0.983 1.00 61.16 111 ILE A O 1
ATOM 864 N N . PHE A 1 112 ? -3.658 -9.964 -2.803 1.00 61.94 112 PHE A N 1
ATOM 865 C CA . PHE A 1 112 ? -5.089 -9.783 -2.627 1.00 61.94 112 PHE A CA 1
ATOM 866 C C . PHE A 1 112 ? -5.738 -11.165 -2.736 1.00 61.94 112 PHE A C 1
ATOM 868 O O . PHE A 1 112 ? -5.405 -11.914 -3.651 1.00 61.94 112 PHE A O 1
ATOM 875 N N . SER A 1 113 ? -6.594 -11.528 -1.783 1.00 54.59 113 SER A N 1
ATOM 876 C CA . SER A 1 113 ? -7.483 -12.685 -1.923 1.00 54.59 113 SER A CA 1
ATOM 877 C C . SER A 1 113 ? -8.684 -12.288 -2.781 1.00 54.59 113 SER A C 1
ATOM 879 O O . SER A 1 113 ? -9.142 -11.148 -2.648 1.00 54.59 113 SER A O 1
ATOM 881 N N . ASP A 1 114 ? -9.169 -13.207 -3.620 1.00 43.16 114 ASP A N 1
ATOM 882 C CA . ASP A 1 114 ? -10.482 -13.089 -4.274 1.00 43.16 114 ASP A CA 1
ATOM 883 C C . ASP A 1 114 ? -11.620 -12.934 -3.247 1.00 43.16 114 ASP A C 1
ATOM 885 O O . ASP A 1 114 ? -11.490 -13.478 -2.119 1.00 43.16 114 ASP A O 1
#

Secondary structure (DSSP, 8-state):
-PPP--PPPEEEEEEEEEEEEEEETTEEEEEEEEEEEETTT--B-SS-EEEEEETTEEEEEE--TTSEEEEEEEEE-TT-S---EEEEEEEBTTBEE-SGGGSS-TTS--SS--

Solvent-accessible surface area (backbone atoms only — not comparable to full-atom values): 6566 Å² total; per-residue (Å²): 133,82,81,72,80,78,73,73,50,34,31,30,62,38,54,79,46,77,50,75,44,78,78,51,100,52,32,31,38,40,33,42,34,34,32,28,24,29,72,85,78,67,44,56,36,55,64,34,36,40,32,34,24,54,64,89,47,78,39,72,24,53,18,34,81,77,3,43,24,62,34,74,47,81,42,68,42,86,88,51,96,74,80,57,73,44,81,76,46,68,51,42,95,80,37,52,65,40,70,80,67,31,59,37,30,94,85,69,47,60,67,64,81,135

Foldseek 3Di:
DDPDPPAQKAKEWADWDKDWDDPDPWKIKIKIKTFIAIPPPRATDFFKWWWKQFPPDIWIFTQHPRRMTMTMDMDTPVPDPDTDMDTPDIDDPRGYYDVVVQCAHPVRHGNDDD

Sequence (114 aa):
TSPSPTASPRVYMDVIKTKSKVINSKKWKVSVRTLIRESQSDQKVKGVKVKFLFQDKKKLCRSKNNGMCVAKMNLSVENQSNVNITVANVNWKLGGYDATLNNKNGEGCPIFSD

pLDDT: mean 80.69, std 14.1, range [39.84, 96.56]

Nearest PDB structures (foldseek):
  2vot-assembly1_A  TM=5.144E-01  e=1.001E+00  Bacteroides thetaiotaomicron VPI-5482
  2wbk-assembly1_A  TM=4.234E-01  e=4.463E-01  Bacteroides thetaiotaomicron VPI-5482
  2vmf-assembly2_B  TM=4.211E-01  e=4.007E-01  Bacteroides thetaiotaomicron VPI-5482
  2vqu-assembly1_A  TM=4.246E-01  e=4.970E-01  Bacteroides thetaiotaomicron
  2vl4-assembly1_A  TM=4.279E-01  e=5.842E-01  Bacteroides thetaiotaomicron VPI-5482